Protein AF-A0A6G7A0S4-F1 (afdb_monomer)

Mean predicted aligned error: 9.23 Å

Solvent-accessible surface area (backbone atoms only — not comparable to full-atom values): 4388 Å² total; per-residue (Å²): 131,84,62,47,88,74,78,79,52,74,68,58,52,51,52,52,53,52,53,40,50,52,26,51,77,68,71,32,56,68,58,32,52,52,48,52,57,51,50,53,53,47,47,56,45,41,22,66,39,72,80,73,60,75,70,82,56,63,76,77,61,79,58,91,80,83,72,89,86,134

Nearest PDB structures (foldseek):
  5ceg-assembly1_B  TM=7.089E-01  e=3.451E+00  Mesorhizobium opportunistum WSM2075

Sequence (70 aa):
MKAKPVIPRAFASQDVEGAINYYLDQQAEQAALGFIDALEKAYVHIGRLPASGMSRYAHELDLPGYLAGR

pLDDT: mean 80.65, std 19.01, range [37.0, 98.19]

Radius of gyration: 14.52 Å; Cα contacts (8 Å, |Δi|>4): 30; chains: 1; bounding box: 38×23×34 Å

Foldseek 3Di:
DFFAQDDDDPVVVVVLVVVLVVCVVVVNNVVSVVVVVVVVVVRSVCRVCVPPDDCVCVVVPPDPDNDDDD

Structure (mmCIF, N/CA/C/O backbone):
data_AF-A0A6G7A0S4-F1
#
_entry.id   AF-A0A6G7A0S4-F1
#
loop_
_atom_site.group_PDB
_atom_site.id
_atom_site.type_symbol
_atom_site.label_atom_id
_atom_site.label_alt_id
_atom_site.label_comp_id
_atom_site.label_asym_id
_atom_site.label_entity_id
_atom_site.label_seq_id
_atom_site.pdbx_PDB_ins_code
_atom_site.Cartn_x
_atom_site.Cartn_y
_atom_site.Cartn_z
_atom_site.occupancy
_atom_site.B_iso_or_equiv
_atom_site.auth_seq_id
_atom_site.auth_comp_id
_atom_site.auth_asym_id
_atom_site.auth_atom_id
_atom_site.pdbx_PDB_model_num
ATOM 1 N N . MET A 1 1 ? 22.838 3.8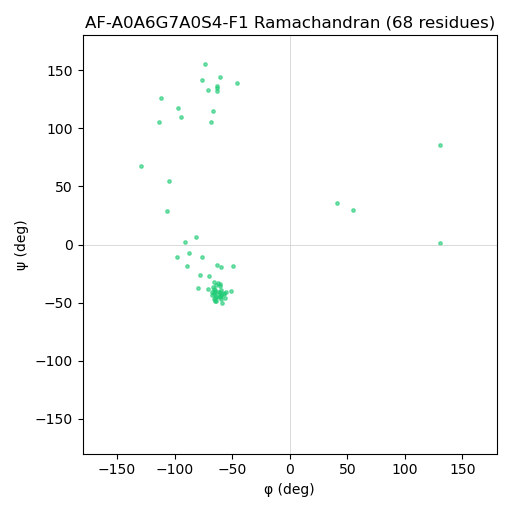35 -5.837 1.00 63.72 1 MET A N 1
ATOM 2 C CA . MET A 1 1 ? 22.012 3.573 -7.042 1.00 63.72 1 MET A CA 1
ATOM 3 C C . MET A 1 1 ? 20.762 4.437 -6.946 1.00 63.72 1 MET A C 1
ATOM 5 O O . MET A 1 1 ? 20.216 4.527 -5.852 1.00 63.72 1 MET A O 1
ATOM 9 N N . LYS A 1 2 ? 20.347 5.130 -8.016 1.00 73.19 2 LYS A N 1
ATOM 10 C CA . LYS A 1 2 ? 19.095 5.911 -7.994 1.00 73.19 2 LYS A CA 1
ATOM 11 C C . LYS A 1 2 ? 17.907 4.946 -7.980 1.00 73.19 2 LYS A C 1
ATOM 13 O O . LYS A 1 2 ? 17.908 3.990 -8.753 1.00 73.19 2 LYS A O 1
ATOM 18 N N . ALA A 1 3 ? 16.941 5.179 -7.092 1.00 76.69 3 ALA A N 1
ATOM 19 C CA . ALA A 1 3 ? 15.713 4.392 -7.055 1.00 76.69 3 ALA A CA 1
ATOM 20 C C . ALA A 1 3 ? 14.943 4.581 -8.369 1.00 76.69 3 ALA A C 1
ATOM 22 O O . ALA A 1 3 ? 14.844 5.703 -8.872 1.00 76.69 3 ALA A O 1
ATOM 23 N N . LYS A 1 4 ? 14.427 3.487 -8.930 1.00 82.19 4 LYS A N 1
ATOM 24 C CA . LYS A 1 4 ? 13.536 3.542 -10.088 1.00 82.19 4 LYS A CA 1
ATOM 25 C C . LYS A 1 4 ? 12.141 3.981 -9.633 1.00 82.19 4 LYS A C 1
ATOM 27 O O . LYS A 1 4 ? 11.713 3.554 -8.558 1.00 82.19 4 LYS A O 1
ATOM 32 N N . PRO A 1 5 ? 11.431 4.809 -10.419 1.00 82.19 5 PRO A N 1
ATOM 33 C CA . PRO A 1 5 ? 10.045 5.132 -10.120 1.00 82.19 5 PRO A CA 1
ATOM 34 C C . PRO A 1 5 ? 9.200 3.856 -10.193 1.00 82.19 5 PRO A C 1
ATOM 36 O O . PRO A 1 5 ? 9.313 3.083 -11.146 1.00 82.19 5 PRO A O 1
ATOM 39 N N . VAL A 1 6 ? 8.369 3.636 -9.178 1.00 86.06 6 VAL A N 1
ATOM 40 C CA . VAL A 1 6 ? 7.352 2.582 -9.176 1.00 86.06 6 VAL A CA 1
ATOM 41 C C . VAL A 1 6 ? 6.043 3.236 -9.590 1.00 86.06 6 VAL A C 1
ATOM 43 O O . VAL A 1 6 ? 5.580 4.153 -8.920 1.00 86.06 6 VAL A O 1
ATOM 46 N N . ILE A 1 7 ? 5.481 2.798 -10.715 1.00 88.62 7 ILE A N 1
ATOM 47 C CA . ILE A 1 7 ? 4.228 3.329 -11.257 1.00 88.62 7 ILE A CA 1
ATOM 48 C C . ILE A 1 7 ? 3.190 2.206 -11.173 1.00 88.62 7 ILE A C 1
ATOM 50 O O . ILE A 1 7 ? 3.281 1.247 -11.947 1.00 88.62 7 ILE A O 1
ATOM 54 N N . PRO A 1 8 ? 2.237 2.270 -10.226 1.00 85.94 8 PRO A N 1
ATOM 55 C CA . PRO A 1 8 ? 1.142 1.315 -10.158 1.00 85.94 8 PRO A CA 1
ATOM 56 C C . PRO A 1 8 ? 0.306 1.367 -11.437 1.00 85.94 8 PRO A C 1
ATOM 58 O O . PRO A 1 8 ? 0.088 2.427 -12.024 1.00 85.94 8 PRO A O 1
ATOM 61 N N . ARG A 1 9 ? -0.189 0.208 -11.869 1.00 90.88 9 ARG A N 1
ATOM 62 C CA . ARG A 1 9 ? -1.218 0.148 -12.913 1.00 90.88 9 ARG A CA 1
ATOM 63 C C . ARG A 1 9 ? -2.549 0.604 -12.321 1.00 90.88 9 ARG A C 1
ATOM 65 O O . ARG A 1 9 ? -2.773 0.408 -11.132 1.00 90.88 9 ARG A O 1
ATOM 72 N N . ALA A 1 10 ? -3.455 1.104 -13.159 1.00 89.44 10 ALA A N 1
ATOM 73 C CA . ALA A 1 10 ? -4.766 1.588 -12.715 1.00 89.44 10 ALA A CA 1
ATOM 74 C C . ALA A 1 10 ? -5.526 0.571 -11.839 1.00 89.44 10 ALA A C 1
ATOM 76 O O . ALA A 1 10 ? -6.093 0.945 -10.821 1.00 89.44 10 ALA A O 1
ATOM 77 N N . PHE A 1 11 ? -5.468 -0.719 -12.187 1.00 90.62 11 PHE A N 1
ATOM 78 C CA . PHE A 1 11 ? -6.107 -1.773 -11.394 1.00 90.62 11 PHE A CA 1
ATOM 79 C C . PHE A 1 11 ? -5.479 -1.937 -10.000 1.00 90.62 11 PHE A C 1
ATOM 81 O O . PHE A 1 11 ? -6.193 -2.053 -9.018 1.00 90.62 11 PHE A O 1
ATOM 88 N N . ALA A 1 12 ? -4.153 -1.817 -9.886 1.00 89.56 12 ALA A N 1
ATOM 89 C CA . ALA A 1 12 ? -3.483 -1.865 -8.587 1.00 89.56 12 ALA A CA 1
ATOM 90 C C . ALA A 1 12 ? -3.854 -0.663 -7.702 1.00 89.56 12 ALA A C 1
ATOM 92 O O . ALA A 1 12 ? -3.913 -0.796 -6.486 1.00 89.56 12 ALA A O 1
ATOM 93 N N . SER A 1 13 ? -4.120 0.508 -8.292 1.00 92.00 13 SER A N 1
ATOM 94 C CA . SER A 1 13 ? -4.649 1.654 -7.542 1.00 92.00 13 SER A CA 1
ATOM 95 C C . SER A 1 13 ? -6.054 1.376 -7.000 1.00 92.00 13 SER A C 1
ATOM 97 O O . SER A 1 13 ? -6.319 1.684 -5.843 1.00 92.00 13 SER A O 1
ATOM 99 N N . GLN A 1 14 ? -6.916 0.727 -7.790 1.00 94.12 14 GLN A N 1
ATOM 100 C CA . GLN A 1 14 ? -8.250 0.306 -7.343 1.00 94.12 14 GLN A CA 1
ATOM 101 C C . GLN A 1 14 ? -8.175 -0.741 -6.225 1.00 94.12 14 GLN A C 1
ATOM 103 O O . GLN A 1 14 ? -8.930 -0.652 -5.262 1.00 94.12 14 GLN A O 1
ATOM 108 N N . ASP A 1 15 ? -7.236 -1.689 -6.307 1.00 95.31 15 ASP A N 1
ATOM 109 C CA . ASP A 1 15 ? -7.009 -2.678 -5.245 1.00 95.31 15 ASP A CA 1
ATOM 110 C C . ASP A 1 15 ? -6.621 -1.999 -3.918 1.00 95.31 15 ASP A C 1
ATOM 112 O O . ASP A 1 15 ? -7.103 -2.375 -2.849 1.00 95.31 15 ASP A O 1
ATOM 116 N N . VAL A 1 16 ? -5.770 -0.967 -3.981 1.00 95.75 16 VAL A N 1
ATOM 117 C CA . VAL A 1 16 ? -5.359 -0.178 -2.808 1.00 95.75 16 VAL A CA 1
ATOM 118 C C . VAL A 1 16 ? -6.539 0.590 -2.218 1.00 95.75 16 VAL A C 1
ATOM 120 O O . VAL A 1 16 ? -6.749 0.536 -1.008 1.00 95.75 16 VAL A O 1
ATOM 123 N N . GLU A 1 17 ? -7.329 1.267 -3.053 1.00 97.06 17 GLU A N 1
ATOM 124 C CA . GLU A 1 17 ? -8.543 1.966 -2.615 1.00 97.06 17 GLU A CA 1
ATOM 125 C C . GLU A 1 17 ? -9.541 0.998 -1.968 1.00 97.06 17 GLU A C 1
ATOM 127 O O . GLU A 1 17 ? -10.063 1.278 -0.890 1.00 97.06 17 GLU A O 1
ATOM 132 N N . GLY A 1 18 ? -9.750 -0.175 -2.570 1.00 97.94 18 GLY A N 1
ATOM 133 C CA . GLY A 1 18 ? -10.605 -1.226 -2.022 1.00 97.94 18 GLY A CA 1
ATOM 134 C C . GLY A 1 18 ? -10.136 -1.718 -0.651 1.00 97.94 18 GLY A C 1
ATOM 135 O O . GLY A 1 18 ? -10.949 -1.858 0.263 1.00 97.94 18 GLY A O 1
ATOM 136 N N . ALA A 1 19 ? -8.827 -1.923 -0.475 1.00 97.62 19 ALA A N 1
ATOM 137 C CA . ALA A 1 19 ? -8.258 -2.325 0.810 1.00 97.62 19 ALA A CA 1
ATOM 138 C C . ALA A 1 19 ? -8.437 -1.247 1.892 1.00 97.62 19 ALA A C 1
ATOM 140 O O . ALA A 1 19 ? -8.773 -1.570 3.032 1.00 97.62 19 ALA A O 1
ATOM 141 N N . ILE A 1 20 ? -8.247 0.030 1.544 1.00 97.81 20 ILE A N 1
ATOM 142 C CA . ILE A 1 20 ? -8.463 1.151 2.469 1.00 97.81 20 ILE A CA 1
ATOM 143 C C . ILE A 1 20 ? -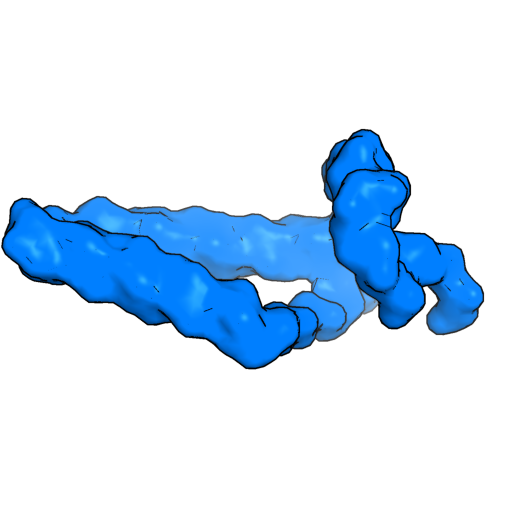9.941 1.238 2.859 1.00 97.81 20 ILE A C 1
ATOM 145 O O . ILE A 1 20 ? -10.245 1.288 4.050 1.00 97.81 20 ILE A O 1
ATOM 149 N N . ASN A 1 21 ? -10.850 1.191 1.882 1.00 98.19 21 ASN A N 1
ATOM 150 C CA . ASN A 1 21 ? -12.293 1.238 2.124 1.00 98.19 21 ASN A CA 1
ATOM 151 C C . ASN A 1 21 ? -12.744 0.106 3.051 1.00 98.19 21 ASN A C 1
ATOM 153 O O . ASN A 1 21 ? -13.471 0.362 4.002 1.00 98.19 21 ASN A O 1
ATOM 157 N N . TYR A 1 22 ? -12.234 -1.113 2.852 1.00 98.06 22 TYR A N 1
ATOM 158 C CA . TYR A 1 22 ? -12.511 -2.233 3.753 1.00 98.06 22 TYR A CA 1
ATOM 159 C C . TYR A 1 22 ? -12.126 -1.925 5.209 1.00 98.06 22 TYR A C 1
ATOM 161 O O . TYR A 1 22 ? -12.911 -2.176 6.120 1.00 98.06 22 TYR A O 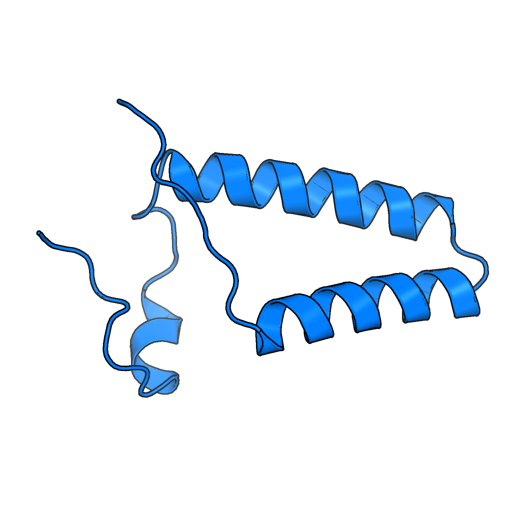1
ATOM 169 N N . TYR A 1 23 ? -10.942 -1.358 5.462 1.00 97.94 23 TYR A N 1
ATOM 170 C CA . TYR A 1 23 ? -10.559 -1.000 6.832 1.00 97.94 23 TYR A CA 1
ATOM 171 C C . TYR A 1 23 ? -11.428 0.117 7.415 1.00 97.94 23 TYR A C 1
ATOM 173 O O . TYR A 1 23 ? -11.739 0.075 8.605 1.00 97.94 23 TYR A O 1
ATOM 181 N N . LEU A 1 24 ? -11.831 1.095 6.602 1.00 97.62 24 LEU A N 1
ATOM 182 C CA . LEU A 1 24 ? -12.713 2.175 7.044 1.00 97.62 24 LEU A CA 1
ATOM 183 C C . LEU A 1 24 ? -14.121 1.663 7.379 1.00 97.62 24 LEU A C 1
ATOM 185 O O . LEU A 1 24 ? -14.645 2.011 8.436 1.00 97.62 24 LEU A O 1
ATOM 189 N N . ASP A 1 25 ? -14.688 0.779 6.555 1.00 98.06 25 ASP A N 1
ATOM 190 C CA . ASP A 1 25 ? -15.988 0.136 6.804 1.00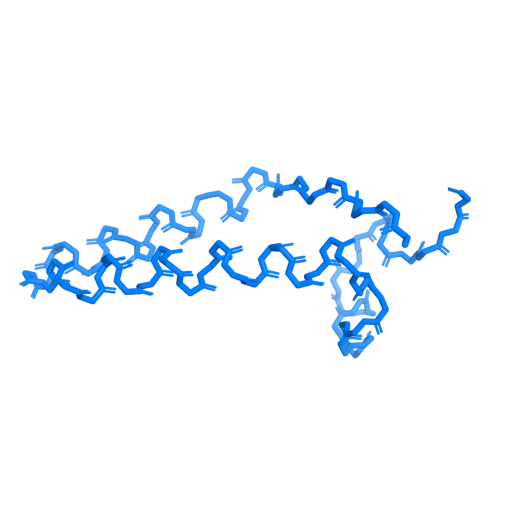 98.06 25 ASP A CA 1
ATOM 191 C C . ASP A 1 25 ? -15.975 -0.681 8.104 1.00 98.06 25 ASP A C 1
ATOM 193 O O . ASP A 1 25 ? -16.954 -0.716 8.849 1.00 98.06 25 ASP A O 1
ATOM 197 N N . GLN A 1 26 ? -14.827 -1.280 8.426 1.00 97.88 26 GLN A N 1
ATOM 198 C CA . GLN A 1 26 ? -14.598 -2.015 9.670 1.00 97.88 26 GLN A CA 1
ATOM 199 C C . GLN A 1 26 ? -14.253 -1.109 10.867 1.00 97.88 26 GLN A C 1
ATOM 201 O O . GLN A 1 26 ? -13.898 -1.619 11.930 1.00 97.88 26 GLN A O 1
ATOM 206 N N . GLN A 1 27 ? -14.328 0.220 10.712 1.00 97.06 27 GLN A N 1
ATOM 207 C CA . GLN A 1 27 ? -13.958 1.219 11.726 1.00 97.06 27 GLN A CA 1
ATOM 208 C C . GLN A 1 27 ? -12.516 1.053 12.245 1.00 97.06 27 GLN A C 1
ATOM 210 O O . GLN A 1 27 ? -12.193 1.374 13.389 1.00 97.06 27 GLN A O 1
ATOM 215 N N . ALA A 1 28 ? -11.628 0.540 11.394 1.00 97.50 28 ALA A N 1
ATOM 216 C CA . ALA A 1 28 ? -10.248 0.202 11.711 1.00 97.50 28 ALA A CA 1
ATOM 217 C C . ALA A 1 28 ? -9.268 1.237 11.129 1.00 97.50 28 ALA A C 1
ATOM 219 O O . ALA A 1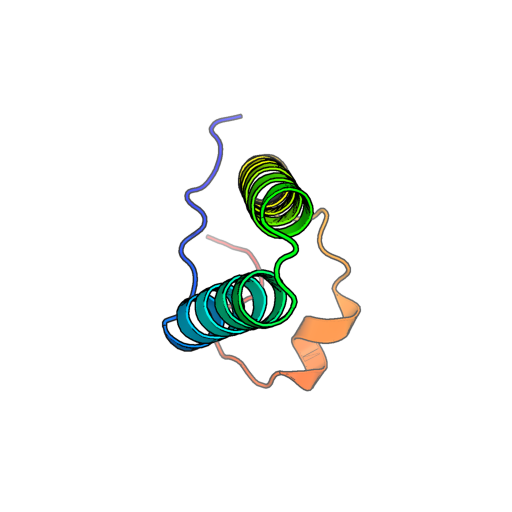 28 ? -8.324 0.896 10.415 1.00 97.50 28 ALA A O 1
ATOM 220 N N . GLU A 1 29 ? -9.463 2.517 11.452 1.00 97.12 29 GLU A N 1
ATOM 221 C CA . GLU A 1 29 ? -8.677 3.637 10.904 1.00 97.12 29 GLU A CA 1
ATOM 222 C C . GLU A 1 29 ? -7.163 3.478 11.120 1.00 97.12 29 GLU A C 1
ATOM 224 O O . GLU A 1 29 ? -6.365 3.723 10.217 1.00 97.12 29 GLU A O 1
ATOM 229 N N . GLN A 1 30 ? -6.747 2.998 12.296 1.00 97.81 30 GLN A N 1
ATOM 230 C CA . GLN A 1 30 ? -5.329 2.754 12.583 1.00 97.81 30 GLN A CA 1
ATOM 231 C C . GLN A 1 30 ? -4.733 1.664 11.684 1.00 97.81 30 GLN A C 1
ATOM 233 O O . GLN A 1 30 ? -3.572 1.759 11.287 1.00 97.81 30 GLN A O 1
ATOM 238 N N . ALA A 1 31 ? -5.521 0.643 11.339 1.00 97.06 31 ALA A N 1
ATOM 239 C CA . ALA A 1 31 ? -5.093 -0.398 10.415 1.00 97.06 31 ALA A CA 1
ATOM 240 C C . ALA A 1 31 ? -5.000 0.138 8.979 1.00 97.06 31 ALA A C 1
ATOM 24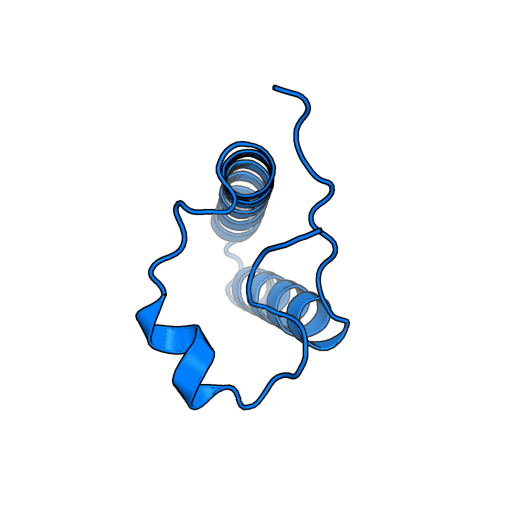2 O O . ALA A 1 31 ? -4.043 -0.191 8.282 1.00 97.06 31 ALA A O 1
ATOM 243 N N . ALA A 1 32 ? -5.923 1.016 8.567 1.00 97.69 32 ALA A N 1
ATOM 244 C CA . ALA A 1 32 ? -5.861 1.694 7.271 1.00 97.69 32 ALA A CA 1
ATOM 245 C C . ALA A 1 32 ? -4.578 2.533 7.134 1.00 97.69 32 ALA A C 1
ATOM 247 O O . ALA A 1 32 ? -3.854 2.408 6.147 1.00 97.69 32 ALA A O 1
ATOM 248 N N . LEU A 1 33 ? -4.246 3.329 8.157 1.00 97.88 33 LEU A N 1
ATOM 249 C CA . LEU A 1 33 ? -3.007 4.113 8.192 1.00 97.88 33 LEU A CA 1
ATOM 250 C C . LEU A 1 33 ? -1.765 3.213 8.189 1.00 97.88 33 LEU A C 1
ATOM 252 O O . LEU A 1 33 ? -0.843 3.429 7.405 1.00 97.88 33 LEU A O 1
ATOM 256 N N . GLY A 1 34 ? -1.762 2.154 9.005 1.00 97.81 34 GLY A N 1
ATOM 257 C CA . GLY A 1 34 ? -0.666 1.184 9.037 1.00 97.81 34 GLY A CA 1
ATOM 258 C C . GLY A 1 34 ? -0.452 0.468 7.700 1.00 97.81 34 GLY A C 1
ATOM 259 O O . GLY A 1 34 ? 0.688 0.204 7.314 1.00 97.81 34 GLY A O 1
ATOM 260 N N . PHE A 1 35 ? -1.532 0.184 6.969 1.00 97.31 35 PHE A N 1
ATOM 261 C CA . PHE A 1 35 ? -1.473 -0.376 5.622 1.00 97.31 35 PHE A CA 1
ATOM 262 C C . PHE A 1 35 ? -0.832 0.598 4.625 1.00 97.31 35 PHE A C 1
ATOM 264 O O . PHE A 1 35 ? 0.063 0.189 3.883 1.00 97.31 35 PHE A O 1
ATOM 271 N N . ILE A 1 36 ? -1.227 1.877 4.643 1.00 96.75 36 ILE A N 1
ATOM 272 C CA . ILE A 1 36 ? -0.645 2.918 3.779 1.00 96.75 36 ILE A CA 1
ATOM 273 C C . ILE A 1 36 ? 0.863 3.042 4.039 1.00 96.75 36 ILE A C 1
ATOM 275 O O . ILE A 1 36 ? 1.658 2.913 3.106 1.00 96.75 36 ILE A O 1
ATOM 279 N N . ASP A 1 37 ? 1.272 3.169 5.304 1.00 97.44 37 ASP A N 1
ATOM 280 C CA . ASP A 1 37 ? 2.684 3.257 5.695 1.00 97.44 37 ASP A CA 1
ATOM 281 C C . ASP A 1 37 ? 3.502 2.046 5.216 1.00 97.44 37 ASP A C 1
ATOM 283 O O . ASP A 1 37 ? 4.656 2.167 4.783 1.00 97.44 37 ASP A O 1
ATOM 287 N N . ALA A 1 38 ? 2.934 0.844 5.334 1.00 96.69 38 ALA A N 1
ATOM 288 C CA . ALA A 1 38 ? 3.584 -0.384 4.895 1.00 96.69 38 ALA A CA 1
ATOM 289 C C . ALA A 1 38 ? 3.729 -0.430 3.366 1.00 96.69 38 ALA A C 1
ATOM 291 O O . ALA A 1 38 ? 4.788 -0.816 2.859 1.00 96.69 38 ALA A O 1
ATOM 292 N N . LEU A 1 39 ? 2.698 0.000 2.635 1.00 94.94 39 LEU A N 1
ATOM 293 C CA . LEU A 1 39 ? 2.694 0.045 1.177 1.00 94.94 39 LEU A CA 1
ATOM 294 C C . LEU A 1 39 ? 3.713 1.057 0.631 1.00 94.94 39 LEU A C 1
ATOM 296 O O . LEU A 1 39 ? 4.469 0.734 -0.288 1.00 94.94 39 LEU A O 1
ATOM 300 N N . GLU A 1 40 ? 3.817 2.243 1.232 1.00 93.38 40 GLU A N 1
ATOM 301 C CA . GLU A 1 40 ? 4.823 3.242 0.854 1.00 93.38 40 GLU A CA 1
ATOM 302 C C . GLU A 1 40 ? 6.251 2.707 1.038 1.00 93.38 40 GLU A C 1
ATOM 304 O O . GLU A 1 40 ? 7.097 2.813 0.139 1.00 93.38 40 GLU A O 1
ATOM 309 N N . LYS A 1 41 ? 6.520 2.053 2.178 1.00 91.12 41 LYS A N 1
ATOM 310 C CA . LYS A 1 41 ? 7.814 1.400 2.445 1.00 91.12 41 LYS A CA 1
ATOM 311 C C . LYS A 1 41 ? 8.116 0.315 1.412 1.00 91.12 41 LYS A C 1
ATOM 313 O O . LYS A 1 41 ? 9.263 0.199 0.969 1.00 91.12 41 LYS A O 1
ATOM 318 N N . ALA A 1 42 ? 7.105 -0.447 0.997 1.00 89.94 42 ALA A N 1
ATOM 319 C CA . ALA A 1 42 ? 7.248 -1.458 -0.041 1.00 89.94 42 ALA A CA 1
ATOM 320 C C . ALA A 1 42 ? 7.608 -0.836 -1.402 1.00 89.94 42 ALA A C 1
ATOM 322 O O . ALA A 1 42 ? 8.548 -1.304 -2.046 1.00 89.94 42 ALA A O 1
ATOM 323 N N . TYR A 1 43 ? 6.959 0.254 -1.824 1.00 89.56 43 TYR A N 1
ATOM 324 C CA . TYR A 1 43 ? 7.309 0.938 -3.077 1.00 89.56 43 TYR A CA 1
ATOM 325 C C . TYR A 1 43 ? 8.728 1.505 -3.069 1.00 89.56 43 TYR A C 1
ATOM 327 O O . TYR A 1 43 ? 9.462 1.340 -4.049 1.00 89.56 43 TYR A O 1
ATOM 335 N N . VAL A 1 44 ? 9.169 2.090 -1.952 1.00 88.88 44 VAL A N 1
ATOM 336 C CA . VAL A 1 44 ? 10.565 2.526 -1.795 1.00 88.88 44 VAL A CA 1
ATOM 337 C C . VAL A 1 44 ? 11.527 1.341 -1.917 1.00 88.88 44 VAL A C 1
ATOM 339 O O . VAL A 1 44 ? 12.571 1.455 -2.568 1.00 88.88 44 VAL A O 1
ATOM 342 N N . HIS A 1 45 ? 11.192 0.197 -1.315 1.00 87.62 45 HIS A N 1
ATOM 343 C CA . HIS A 1 45 ? 12.008 -1.011 -1.393 1.00 87.62 45 HIS A CA 1
ATOM 344 C C . HIS A 1 45 ? 12.106 -1.550 -2.828 1.00 87.62 45 HIS A C 1
ATOM 346 O O . HIS A 1 45 ? 13.216 -1.766 -3.313 1.00 87.62 45 HIS A O 1
ATOM 352 N N . ILE A 1 46 ? 10.979 -1.687 -3.534 1.00 86.56 46 ILE A N 1
ATOM 353 C CA . ILE A 1 46 ? 10.927 -2.162 -4.927 1.00 86.56 46 ILE A CA 1
ATOM 354 C C . ILE A 1 46 ? 11.716 -1.229 -5.852 1.00 86.56 46 ILE A C 1
ATOM 356 O O . ILE A 1 46 ? 12.506 -1.691 -6.673 1.00 86.56 46 ILE A O 1
ATOM 360 N N . GLY A 1 47 ? 11.566 0.091 -5.698 1.00 85.81 47 GLY A N 1
ATOM 361 C CA . GLY A 1 47 ? 12.311 1.061 -6.502 1.00 85.81 47 GLY A CA 1
ATOM 362 C C . GLY A 1 47 ? 13.828 0.971 -6.296 1.00 85.81 47 GLY A C 1
ATOM 363 O O . GLY A 1 47 ? 14.600 1.191 -7.233 1.00 85.81 47 GLY A O 1
ATOM 364 N N . ARG A 1 48 ? 14.277 0.627 -5.081 1.00 86.31 48 ARG A N 1
ATOM 365 C CA . ARG A 1 48 ? 15.701 0.435 -4.749 1.00 86.31 48 ARG A CA 1
ATOM 366 C C . ARG A 1 48 ? 16.239 -0.922 -5.201 1.00 86.31 48 ARG A C 1
ATOM 368 O O . ARG A 1 48 ? 17.390 -0.995 -5.626 1.00 86.31 48 ARG A O 1
ATOM 375 N N . LEU A 1 49 ? 15.431 -1.973 -5.102 1.00 84.38 49 LEU A N 1
ATOM 376 C CA . LEU A 1 49 ? 15.803 -3.362 -5.367 1.00 84.38 49 LEU A CA 1
ATOM 377 C C . LEU A 1 49 ? 14.790 -4.012 -6.326 1.00 84.38 49 LEU A C 1
ATOM 379 O O . LEU A 1 49 ? 14.088 -4.937 -5.943 1.00 84.38 49 LEU A O 1
ATOM 383 N N . PRO A 1 50 ? 14.715 -3.594 -7.600 1.00 73.81 50 PRO A N 1
ATOM 384 C CA . PRO A 1 50 ? 13.692 -4.093 -8.528 1.00 73.81 50 PRO A CA 1
ATOM 385 C C . PRO A 1 50 ? 13.787 -5.603 -8.813 1.00 73.81 50 PRO A C 1
ATOM 387 O O . PRO A 1 50 ? 12.820 -6.198 -9.274 1.00 73.81 50 PRO A O 1
ATOM 390 N N . ALA A 1 51 ? 14.931 -6.232 -8.525 1.00 76.44 51 ALA A N 1
ATOM 391 C CA . ALA A 1 51 ? 15.130 -7.678 -8.627 1.00 76.44 51 ALA A CA 1
ATOM 392 C C . ALA A 1 51 ? 14.814 -8.448 -7.324 1.00 76.44 51 ALA A C 1
ATOM 394 O O . ALA A 1 51 ? 15.005 -9.659 -7.290 1.00 76.44 51 ALA A O 1
ATOM 395 N N . SER A 1 52 ? 14.358 -7.782 -6.250 1.00 71.81 52 SER A N 1
ATOM 396 C CA . SER A 1 52 ? 13.962 -8.460 -5.001 1.00 71.81 52 SER A CA 1
ATOM 397 C C . SER A 1 52 ? 12.601 -9.151 -5.093 1.00 71.81 52 SER A C 1
ATOM 399 O O . SER A 1 52 ? 12.252 -9.945 -4.219 1.00 71.81 52 SER A O 1
ATOM 401 N N . GLY A 1 53 ? 11.841 -8.887 -6.159 1.00 66.50 53 GLY A N 1
ATOM 402 C CA . GLY A 1 53 ? 10.611 -9.606 -6.454 1.00 66.50 53 GLY A CA 1
ATOM 403 C C . GLY A 1 53 ? 10.875 -11.089 -6.719 1.00 66.50 53 GLY A C 1
ATOM 404 O O . GLY A 1 53 ? 11.766 -11.470 -7.476 1.00 66.50 53 GLY A O 1
ATOM 405 N N . MET A 1 54 ? 10.060 -11.948 -6.117 1.00 61.03 54 MET A N 1
ATOM 406 C CA . MET A 1 54 ? 10.034 -13.371 -6.429 1.00 61.03 54 MET A CA 1
ATOM 407 C C . MET A 1 54 ? 9.476 -13.565 -7.851 1.00 61.03 54 MET A C 1
ATOM 409 O O . MET A 1 54 ? 8.273 -13.457 -8.060 1.00 61.03 54 MET A O 1
ATOM 413 N N . SER A 1 55 ? 10.350 -13.884 -8.815 1.00 58.53 55 SER A N 1
ATOM 414 C CA . SER A 1 55 ? 10.064 -14.070 -10.262 1.00 58.53 55 SER A CA 1
ATOM 415 C C . SER A 1 55 ? 8.873 -14.999 -10.597 1.00 58.53 55 SER A C 1
ATOM 417 O O . SER A 1 55 ? 8.292 -14.946 -11.677 1.00 58.53 55 SER A O 1
ATOM 419 N N . ARG A 1 56 ? 8.464 -15.831 -9.637 1.00 51.41 56 ARG A N 1
ATOM 420 C CA . ARG A 1 56 ? 7.454 -16.894 -9.754 1.00 51.41 56 ARG A CA 1
ATOM 421 C C . ARG A 1 56 ? 6.042 -16.445 -10.178 1.00 51.41 56 ARG A C 1
ATOM 423 O O . ARG A 1 56 ? 5.331 -17.280 -10.710 1.00 51.41 56 ARG A O 1
ATOM 430 N N . TYR A 1 57 ? 5.666 -15.168 -10.052 1.00 46.97 57 TYR A N 1
ATOM 431 C CA . TYR A 1 57 ? 4.363 -14.661 -10.538 1.00 46.97 57 TYR A CA 1
ATOM 432 C C . TYR A 1 57 ? 4.405 -13.970 -11.912 1.00 46.97 57 TYR A C 1
ATOM 434 O O . TYR A 1 57 ? 3.357 -13.702 -12.492 1.00 46.97 57 TYR A O 1
ATOM 442 N N . ALA A 1 58 ? 5.588 -13.684 -12.469 1.00 50.69 58 ALA A N 1
ATOM 443 C CA . ALA A 1 58 ? 5.681 -13.027 -13.777 1.00 50.69 58 ALA A CA 1
ATOM 444 C C . ALA A 1 58 ? 5.235 -13.947 -14.930 1.00 50.69 58 ALA A C 1
ATOM 446 O O . ALA A 1 58 ? 4.757 -13.458 -15.949 1.00 50.69 58 ALA A O 1
ATOM 447 N N . HIS A 1 59 ? 5.357 -15.268 -14.752 1.00 47.12 59 HIS A N 1
ATOM 448 C CA . HIS A 1 59 ? 4.955 -16.262 -15.750 1.00 47.12 59 HIS A CA 1
ATOM 449 C C . HIS A 1 59 ? 3.444 -16.519 -15.809 1.00 47.12 59 HIS A C 1
ATOM 451 O O . HIS A 1 59 ? 2.956 -16.906 -16.864 1.00 47.12 59 HIS A O 1
ATOM 457 N N . GLU A 1 60 ? 2.702 -16.303 -14.720 1.00 52.06 60 G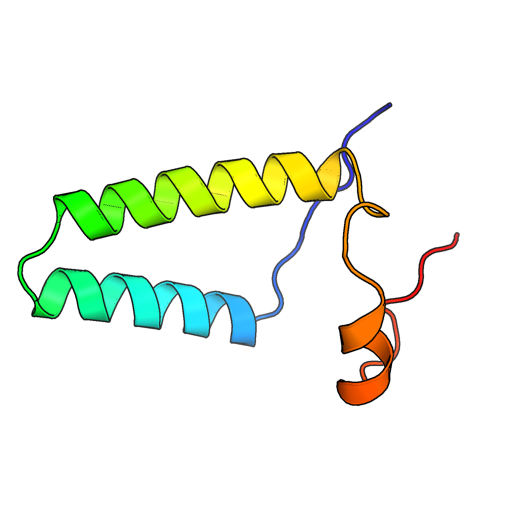LU A N 1
ATOM 458 C CA . GLU A 1 60 ? 1.251 -16.563 -14.685 1.00 52.06 60 GLU A CA 1
ATOM 459 C C . GLU A 1 60 ? 0.413 -15.356 -15.118 1.00 52.06 60 GLU A C 1
ATOM 461 O O . GLU A 1 60 ? -0.752 -15.506 -15.470 1.00 52.06 60 GLU A O 1
ATOM 466 N N . LEU A 1 61 ? 0.994 -14.154 -15.106 1.00 52.69 61 LEU A N 1
ATOM 467 C CA . LEU A 1 61 ? 0.245 -12.925 -15.350 1.00 52.69 61 LEU A CA 1
ATOM 468 C C . LEU A 1 61 ? 0.122 -12.525 -16.827 1.00 52.69 61 LEU A C 1
ATOM 470 O O . LEU A 1 61 ? -0.606 -11.580 -17.095 1.00 52.69 61 LEU A O 1
ATOM 474 N N . ASP A 1 62 ? 0.797 -13.196 -17.767 1.00 50.09 62 ASP A N 1
ATOM 475 C CA . ASP A 1 62 ? 0.773 -12.901 -19.219 1.00 50.09 62 ASP A CA 1
ATOM 476 C C . ASP A 1 62 ? 0.806 -11.392 -19.552 1.00 50.09 62 ASP A C 1
ATOM 478 O O . ASP A 1 62 ? 0.153 -10.893 -20.466 1.00 50.09 62 ASP A O 1
ATOM 482 N N . LEU A 1 63 ? 1.544 -10.624 -18.740 1.00 52.22 63 LEU A N 1
ATOM 483 C CA . LEU A 1 63 ? 1.677 -9.180 -18.881 1.00 52.22 63 LEU A CA 1
ATOM 484 C C . LEU A 1 63 ? 2.935 -8.890 -19.695 1.00 52.22 63 LEU A C 1
ATOM 486 O O . LEU A 1 63 ? 4.046 -9.049 -19.171 1.00 52.22 63 LEU A O 1
ATOM 490 N N . PRO A 1 64 ? 2.805 -8.410 -20.944 1.00 42.66 64 PRO A N 1
ATOM 491 C CA . PRO A 1 64 ? 3.964 -7.996 -21.704 1.00 42.66 64 PRO A CA 1
ATOM 492 C C . PRO A 1 64 ? 4.577 -6.767 -21.023 1.00 42.66 64 PRO A C 1
ATOM 494 O O . PRO A 1 64 ? 3.956 -5.708 -20.955 1.00 42.66 64 PRO A O 1
ATOM 497 N N . GLY A 1 65 ? 5.802 -6.909 -20.508 1.00 50.50 65 GLY A N 1
ATOM 498 C CA . GLY A 1 65 ? 6.629 -5.771 -20.084 1.00 50.50 65 GLY A CA 1
ATOM 499 C C . GLY A 1 65 ? 7.272 -5.839 -18.698 1.00 50.50 65 GLY A C 1
ATOM 500 O O . GLY A 1 65 ? 7.967 -4.893 -18.340 1.00 50.50 65 GLY A O 1
ATOM 501 N N . TYR A 1 66 ? 7.099 -6.917 -17.922 1.00 58.84 66 TYR A N 1
ATOM 502 C CA . TYR A 1 66 ? 7.634 -6.994 -16.548 1.00 58.84 66 TYR A CA 1
ATOM 503 C C . TYR A 1 66 ? 8.848 -7.911 -16.340 1.00 58.84 66 TYR A C 1
ATOM 505 O O . TYR A 1 66 ? 9.091 -8.385 -15.232 1.00 58.84 66 TYR A O 1
ATOM 513 N N . LEU A 1 67 ? 9.677 -8.092 -17.370 1.00 55.12 67 LEU A N 1
ATOM 514 C CA . LEU A 1 67 ? 11.046 -8.573 -17.182 1.00 55.12 67 LEU A CA 1
ATOM 515 C C 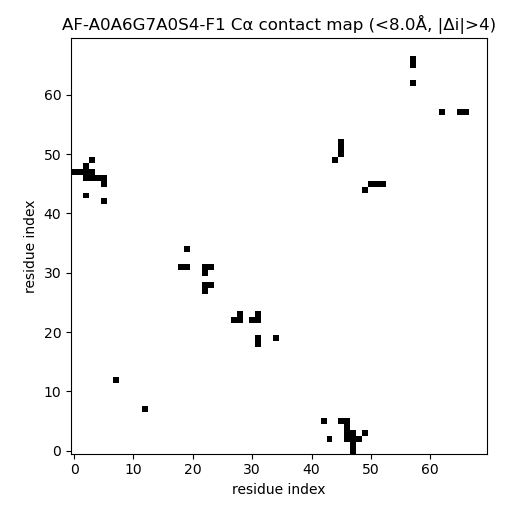. LEU A 1 67 ? 12.026 -7.449 -17.519 1.00 55.12 67 LEU A C 1
ATOM 517 O O . LEU A 1 67 ? 11.954 -6.810 -18.564 1.00 55.12 67 LEU A O 1
ATOM 521 N N . ALA A 1 68 ? 12.903 -7.181 -16.560 1.00 44.84 68 ALA A N 1
ATOM 522 C CA . ALA A 1 68 ? 13.921 -6.148 -16.581 1.00 44.84 68 ALA A CA 1
ATOM 523 C C . ALA A 1 68 ? 14.725 -6.085 -17.895 1.00 44.84 68 ALA A C 1
ATOM 525 O O . ALA A 1 68 ? 15.199 -7.107 -18.380 1.00 44.84 68 ALA A O 1
ATOM 526 N N . GLY A 1 69 ? 15.004 -4.865 -18.368 1.00 44.38 69 GLY A N 1
ATOM 527 C CA . GLY A 1 69 ? 16.187 -4.593 -19.191 1.00 44.38 69 GLY A CA 1
ATOM 528 C C . GLY A 1 69 ? 15.944 -3.820 -20.485 1.00 44.38 69 GLY A C 1
ATOM 529 O O . GLY A 1 69 ? 15.903 -4.401 -21.564 1.00 44.38 69 GLY A O 1
ATOM 530 N N . ARG A 1 70 ? 15.935 -2.490 -20.392 1.00 37.00 70 ARG A N 1
ATOM 531 C CA . ARG A 1 70 ? 17.073 -1.677 -20.842 1.00 37.00 70 ARG A CA 1
ATOM 532 C C . ARG A 1 70 ? 17.165 -0.417 -19.989 1.00 37.00 70 ARG A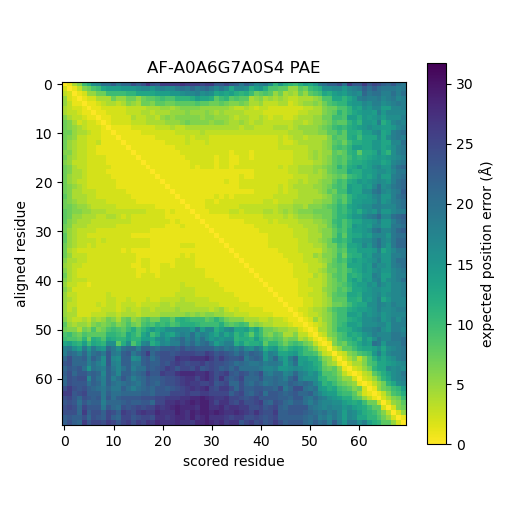 C 1
ATOM 534 O O . ARG A 1 70 ? 16.103 0.057 -19.534 1.00 37.00 70 ARG A O 1
#

Secondary structure (DSSP, 8-state):
-PPPPP---HHHHHHHHHHHHHHHHTT-HHHHHHHHHHHHHHHHHHHH-TT-S-GGGTTTS--TT-S---